Protein AF-A0A524DL53-F1 (afdb_monomer_lite)

Foldseek 3Di:
DQDWDFPDDDPFFTWTDGPDWKTKTWGPQPHDPVVQVVVLVVLVVVVVVDVPDWDWDDWDDDPNIIITMTTDD

Radius of gyration: 11.99 Å; chains: 1; bounding box: 29×20×32 Å

pLDDT: mean 94.1, std 8.41, range [43.47, 98.38]

Sequence (73 aa):
MTHEKIVGIGRTAEIIRIGKDKVMKLSINSFQRDHVEYEYKLCKIIQEKLENVPQVFDLIEKNGRLGIVFEYI

Secondary structure (DSSP, 8-state):
---EEEEEE-SSEEEEEESSSEEEEEE-TTS-HHHHHHHHHHHHHHHHH-SSS--EEEEEEETTEEEEEEE--

Structure (mmCIF, N/CA/C/O backbone):
data_AF-A0A524DL53-F1
#
_entry.id   AF-A0A524DL53-F1
#
loop_
_atom_site.group_PDB
_atom_site.id
_atom_site.type_symbol
_atom_site.label_atom_id
_atom_site.label_alt_id
_atom_site.label_comp_id
_atom_site.label_asym_id
_atom_site.label_entity_id
_atom_site.label_seq_id
_atom_site.pdbx_PDB_ins_code
_atom_site.Cartn_x
_atom_site.Cartn_y
_atom_site.Cartn_z
_atom_site.occupancy
_atom_site.B_iso_or_equiv
_atom_site.auth_seq_id
_atom_site.auth_comp_id
_atom_site.auth_asym_id
_atom_site.auth_atom_id
_atom_site.pdbx_PDB_model_num
ATOM 1 N N . MET A 1 1 ? -17.068 6.957 14.115 1.00 43.47 1 MET A N 1
ATOM 2 C CA . MET A 1 1 ? -15.889 6.233 14.635 1.00 43.47 1 MET A CA 1
ATOM 3 C C . MET A 1 1 ? -15.438 5.250 13.570 1.00 43.47 1 MET A C 1
ATOM 5 O O . MET A 1 1 ? -16.126 4.263 13.325 1.00 43.47 1 MET A O 1
ATOM 9 N N . THR A 1 2 ? -14.366 5.567 12.855 1.00 56.16 2 THR A N 1
ATOM 10 C CA . THR A 1 2 ? -13.758 4.679 11.858 1.00 56.16 2 THR A CA 1
ATOM 11 C C . THR A 1 2 ? -13.146 3.501 12.609 1.00 56.16 2 THR A C 1
ATOM 13 O O . THR A 1 2 ? -12.129 3.652 13.275 1.00 56.16 2 THR A O 1
ATOM 16 N N . HIS A 1 3 ? -13.825 2.355 12.598 1.00 74.88 3 HIS A N 1
ATOM 17 C CA . HIS A 1 3 ? -13.318 1.149 13.244 1.00 74.88 3 HIS A CA 1
ATOM 18 C C . HIS A 1 3 ? -12.248 0.550 12.340 1.00 74.88 3 HIS A C 1
ATOM 20 O O . HIS A 1 3 ? -12.556 0.083 11.243 1.00 74.88 3 HIS A O 1
ATOM 26 N N . GLU A 1 4 ? -11.001 0.591 12.794 1.00 91.25 4 GLU A N 1
ATOM 27 C CA . GLU A 1 4 ? -9.933 -0.185 12.182 1.00 91.25 4 GLU A CA 1
ATOM 28 C C . GLU A 1 4 ? -10.142 -1.658 12.528 1.00 91.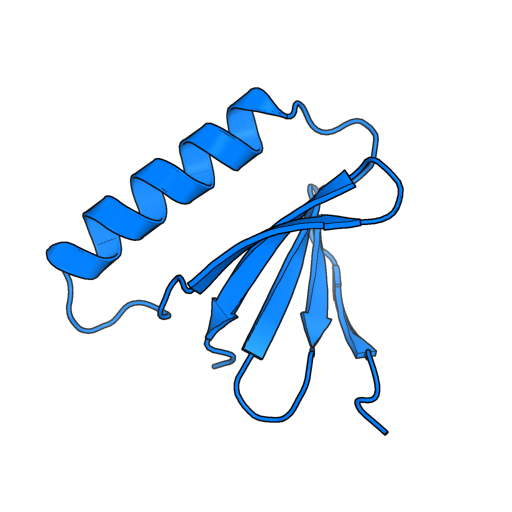25 4 GLU A C 1
ATOM 30 O O . GLU A 1 4 ? -10.288 -2.021 13.696 1.00 91.25 4 GLU A O 1
ATOM 35 N N . LYS A 1 5 ? -10.181 -2.514 11.508 1.00 95.12 5 LYS A N 1
ATOM 36 C CA . LYS A 1 5 ? -10.338 -3.959 11.692 1.00 95.12 5 LYS A CA 1
ATOM 37 C C . LYS A 1 5 ? -9.345 -4.693 10.812 1.00 95.12 5 LYS A C 1
ATOM 39 O O . LYS A 1 5 ? -9.353 -4.503 9.599 1.00 95.12 5 LYS A O 1
ATOM 44 N N . ILE A 1 6 ? -8.531 -5.564 11.403 1.00 96.31 6 ILE A N 1
ATOM 45 C CA . ILE A 1 6 ? -7.710 -6.496 10.626 1.00 96.31 6 ILE A CA 1
ATOM 46 C C . ILE A 1 6 ? -8.655 -7.455 9.895 1.00 96.31 6 ILE A C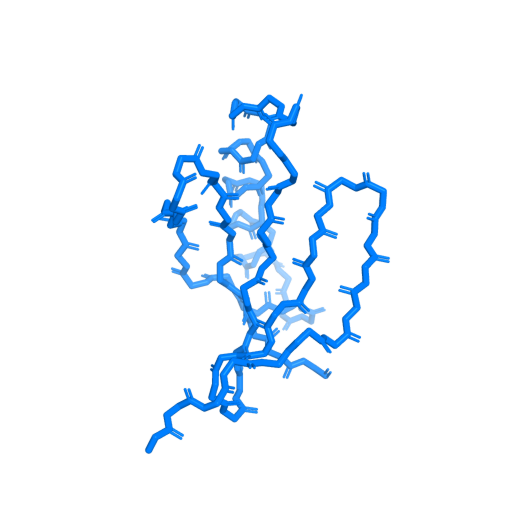 1
ATOM 48 O O . ILE A 1 6 ? -9.483 -8.123 10.515 1.00 96.31 6 ILE A O 1
ATOM 52 N N . VAL A 1 7 ? -8.552 -7.481 8.570 1.00 97.00 7 VAL A N 1
ATOM 53 C CA . VAL A 1 7 ? -9.342 -8.346 7.679 1.00 97.00 7 VAL A CA 1
ATOM 54 C C . VAL A 1 7 ? -8.481 -9.386 6.966 1.00 97.00 7 VAL A C 1
ATOM 56 O O . VAL A 1 7 ? -9.015 -10.312 6.367 1.00 97.00 7 VAL A O 1
ATOM 59 N N . GLY A 1 8 ? -7.157 -9.275 7.069 1.00 96.88 8 GLY A N 1
ATOM 60 C CA . GLY A 1 8 ? -6.223 -10.260 6.544 1.00 96.88 8 GLY A CA 1
ATOM 61 C C . GLY A 1 8 ? -4.825 -10.066 7.112 1.00 96.88 8 GLY A C 1
ATOM 62 O O . GLY A 1 8 ? -4.446 -8.963 7.501 1.00 96.88 8 GLY A O 1
ATOM 63 N N . ILE A 1 9 ? -4.055 -11.148 7.155 1.00 96.81 9 ILE A N 1
ATOM 64 C CA . ILE A 1 9 ? -2.651 -11.143 7.564 1.00 96.81 9 ILE A CA 1
ATOM 65 C C . ILE A 1 9 ? -1.878 -11.907 6.498 1.00 96.81 9 ILE A C 1
ATOM 67 O O . ILE A 1 9 ? -2.177 -13.064 6.209 1.00 96.81 9 ILE A O 1
ATOM 71 N N . GLY A 1 10 ? -0.907 -11.240 5.890 1.00 94.38 10 GLY A N 1
ATOM 72 C CA . GLY A 1 10 ? 0.036 -11.840 4.961 1.00 94.38 10 GLY A CA 1
ATOM 73 C C . GLY A 1 10 ? 1.416 -11.989 5.589 1.00 94.38 10 GLY A C 1
ATOM 74 O O . GLY A 1 10 ? 1.686 -11.517 6.690 1.00 94.38 10 GLY A O 1
ATOM 75 N N . ARG A 1 11 ? 2.336 -12.598 4.838 1.00 94.50 11 ARG A N 1
ATOM 76 C CA . ARG A 1 11 ? 3.736 -12.763 5.263 1.00 94.50 11 ARG A CA 1
ATOM 77 C C . ARG A 1 11 ? 4.444 -11.428 5.533 1.00 94.50 11 ARG A C 1
ATOM 79 O O . ARG A 1 11 ? 5.348 -11.3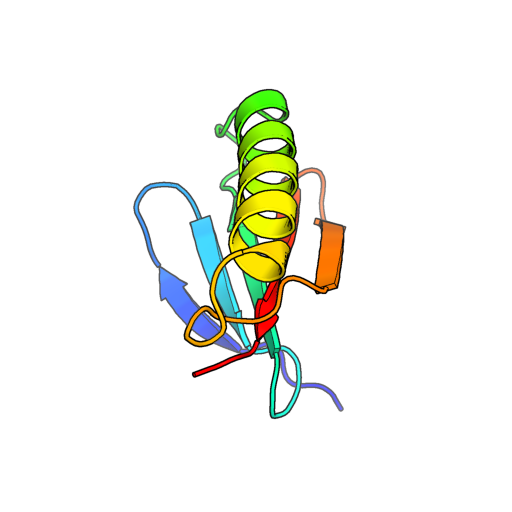77 6.356 1.00 94.50 11 ARG A O 1
ATOM 86 N N . THR A 1 12 ? 4.087 -10.378 4.795 1.00 95.69 12 THR A N 1
ATOM 87 C CA . THR A 1 12 ? 4.815 -9.097 4.790 1.00 95.69 12 THR A CA 1
ATOM 88 C C . THR A 1 12 ? 4.004 -7.925 5.331 1.00 95.69 12 THR A C 1
ATOM 90 O O . THR A 1 12 ? 4.578 -6.870 5.593 1.00 95.69 12 THR A O 1
ATOM 93 N N . ALA A 1 13 ? 2.689 -8.076 5.492 1.00 97.12 13 ALA A N 1
ATOM 94 C CA . ALA A 1 13 ? 1.802 -6.988 5.880 1.00 97.12 13 ALA A CA 1
ATOM 95 C C . ALA A 1 13 ? 0.502 -7.499 6.505 1.00 97.12 13 ALA A C 1
ATOM 97 O O . ALA A 1 13 ? 0.038 -8.599 6.204 1.00 97.12 13 ALA A O 1
ATOM 98 N N . GLU A 1 14 ? -0.116 -6.648 7.311 1.00 97.06 14 GLU A N 1
ATOM 99 C CA . GLU A 1 14 ? -1.494 -6.798 7.778 1.00 97.06 14 GLU A CA 1
ATOM 100 C C . GLU A 1 14 ? -2.408 -5.950 6.886 1.00 97.06 14 GLU A C 1
ATOM 102 O O . GLU A 1 14 ? -2.031 -4.851 6.474 1.00 97.06 14 GLU A O 1
ATOM 107 N N . ILE A 1 15 ? -3.610 -6.441 6.590 1.00 97.62 15 ILE A N 1
ATOM 108 C CA . ILE A 1 15 ? -4.636 -5.700 5.854 1.00 97.62 15 ILE A CA 1
ATOM 109 C C . ILE A 1 15 ? -5.668 -5.201 6.855 1.00 97.62 15 ILE A C 1
ATOM 111 O O . ILE A 1 15 ? -6.375 -5.988 7.488 1.00 97.62 15 ILE A O 1
ATOM 115 N N . ILE A 1 16 ? -5.745 -3.883 7.002 1.00 97.44 16 ILE A N 1
ATOM 116 C CA . ILE A 1 16 ? -6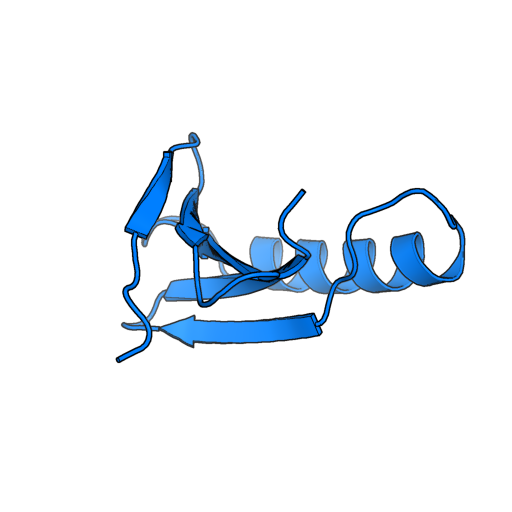.582 -3.207 7.990 1.00 97.44 16 ILE A CA 1
ATOM 117 C C . ILE A 1 16 ? -7.661 -2.428 7.246 1.00 97.44 16 ILE A C 1
ATOM 119 O O . ILE A 1 16 ? -7.360 -1.481 6.525 1.00 97.44 16 ILE A O 1
ATOM 123 N N . ARG A 1 17 ? -8.929 -2.796 7.423 1.00 96.75 17 ARG A N 1
ATOM 124 C CA . ARG A 1 17 ? -10.058 -2.044 6.868 1.00 96.75 17 ARG A CA 1
ATOM 125 C C . ARG A 1 17 ? -10.165 -0.687 7.553 1.00 96.75 17 ARG A C 1
ATOM 127 O O . ARG A 1 17 ? -10.213 -0.625 8.781 1.00 96.75 17 ARG A O 1
ATOM 134 N N . ILE A 1 18 ? -10.223 0.374 6.751 1.00 94.69 18 ILE A N 1
ATOM 135 C CA . ILE A 1 18 ? -10.322 1.766 7.193 1.00 94.69 18 ILE A CA 1
ATOM 136 C C . ILE A 1 18 ? -11.519 2.436 6.513 1.00 94.69 18 ILE A C 1
ATOM 138 O O . ILE A 1 18 ? -11.435 2.981 5.420 1.00 94.69 18 ILE A O 1
ATOM 142 N N . GLY A 1 19 ? -12.677 2.384 7.169 1.00 90.38 19 GLY A N 1
ATOM 143 C CA . GLY A 1 19 ? -13.930 2.870 6.585 1.00 90.38 19 GLY A CA 1
ATOM 144 C C . GLY A 1 19 ? -14.643 1.810 5.740 1.00 90.38 19 GLY A C 1
ATOM 145 O O . GLY A 1 19 ? -14.534 0.609 6.001 1.00 90.38 19 GLY A O 1
ATOM 146 N N . LYS A 1 20 ? -15.460 2.250 4.776 1.00 89.06 20 LYS A N 1
ATOM 147 C CA . LYS A 1 20 ? -16.341 1.347 4.014 1.00 89.06 20 LYS A CA 1
ATOM 148 C C . LYS A 1 20 ? -15.651 0.733 2.798 1.00 89.06 20 LYS A C 1
ATOM 150 O O . LYS A 1 20 ? -15.881 -0.443 2.538 1.00 89.06 20 LYS A O 1
ATOM 155 N N . ASP A 1 21 ? -14.810 1.510 2.137 1.00 95.44 21 ASP A N 1
ATOM 156 C CA . ASP A 1 21 ? -14.316 1.341 0.768 1.00 95.44 21 ASP A CA 1
ATOM 157 C C . ASP A 1 21 ? -12.783 1.293 0.682 1.00 95.44 21 ASP A C 1
ATOM 159 O O . ASP A 1 21 ? -12.229 1.261 -0.410 1.00 95.44 21 ASP A O 1
ATOM 163 N N . LYS A 1 22 ? -12.080 1.299 1.823 1.00 97.25 22 LYS A N 1
ATOM 164 C CA . LYS A 1 22 ? -10.615 1.349 1.859 1.00 97.25 22 LYS A CA 1
ATOM 165 C C . LYS A 1 22 ? -10.004 0.351 2.828 1.00 97.25 22 LYS A C 1
ATOM 167 O O . LYS A 1 22 ? -10.556 0.046 3.892 1.00 97.25 22 LYS A O 1
ATOM 172 N N . VAL A 1 23 ? -8.809 -0.102 2.473 1.00 97.81 23 VAL A N 1
ATOM 173 C CA . VAL A 1 23 ? -7.901 -0.861 3.333 1.00 97.81 23 VAL A CA 1
ATOM 174 C C . VAL A 1 23 ? -6.526 -0.217 3.352 1.00 97.81 23 VAL A C 1
ATOM 176 O O . VAL A 1 23 ? -6.041 0.293 2.351 1.00 97.81 23 VAL A O 1
ATOM 179 N N . MET A 1 24 ? -5.875 -0.282 4.504 1.00 97.75 24 MET A N 1
ATOM 180 C CA . MET A 1 24 ? -4.457 -0.014 4.668 1.00 97.75 24 MET A CA 1
ATOM 181 C C . MET A 1 24 ? -3.725 -1.355 4.709 1.00 97.75 24 MET A C 1
ATOM 183 O O . MET A 1 24 ? -3.926 -2.150 5.629 1.00 97.75 24 MET A O 1
ATOM 187 N N . LYS A 1 25 ? -2.854 -1.592 3.731 1.00 97.81 25 LYS A N 1
ATOM 188 C CA . LYS A 1 25 ? -1.867 -2.672 3.769 1.00 97.81 25 LYS A CA 1
ATOM 189 C C . LYS A 1 25 ? -0.643 -2.163 4.523 1.00 97.81 25 LYS A C 1
ATOM 191 O O . LYS A 1 25 ? 0.140 -1.408 3.959 1.00 97.81 25 LYS A O 1
ATOM 196 N N . LEU A 1 26 ? -0.495 -2.542 5.790 1.00 97.75 26 LEU A N 1
ATOM 197 C CA . LEU A 1 26 ? 0.561 -2.051 6.678 1.00 97.75 26 LEU A CA 1
ATOM 198 C C . LEU A 1 26 ? 1.700 -3.072 6.782 1.00 97.75 26 LEU A C 1
ATOM 200 O O . LEU A 1 26 ? 1.503 -4.163 7.326 1.00 97.75 26 LEU A O 1
ATOM 204 N N . SER A 1 27 ? 2.895 -2.736 6.289 1.00 97.00 27 SER A N 1
ATOM 205 C CA . SER A 1 27 ? 4.043 -3.652 6.281 1.00 97.00 27 SER A CA 1
ATOM 206 C C . SER A 1 27 ? 4.489 -3.995 7.700 1.00 97.00 27 SER A C 1
ATOM 208 O O . SER A 1 27 ? 4.398 -3.154 8.587 1.00 97.00 27 SER A O 1
ATOM 210 N N . ILE A 1 28 ? 4.966 -5.210 7.965 1.00 94.25 28 ILE A N 1
ATOM 211 C CA . ILE A 1 28 ? 5.551 -5.551 9.277 1.00 94.25 28 ILE A CA 1
ATOM 212 C C . ILE A 1 28 ? 6.854 -4.766 9.524 1.00 94.25 28 ILE A C 1
ATOM 214 O O . ILE A 1 28 ? 7.494 -4.327 8.571 1.00 94.25 28 ILE A O 1
ATOM 218 N N . ASN A 1 29 ? 7.271 -4.603 10.786 1.00 85.56 29 ASN A N 1
ATOM 219 C CA . ASN A 1 29 ? 8.427 -3.763 11.160 1.00 85.56 29 ASN A CA 1
ATOM 220 C C . ASN A 1 29 ? 9.742 -4.137 10.462 1.00 85.56 29 ASN A C 1
ATOM 222 O O . ASN A 1 29 ? 10.558 -3.269 10.181 1.00 85.56 29 ASN A O 1
ATOM 226 N N . SER A 1 30 ? 9.970 -5.426 10.215 1.00 85.00 30 SER A N 1
ATOM 227 C CA . SER A 1 30 ? 11.192 -5.919 9.573 1.00 85.00 30 SER A CA 1
ATOM 228 C C . SER A 1 30 ? 11.177 -5.782 8.050 1.00 85.00 30 SER A C 1
ATOM 230 O O . SER A 1 30 ? 12.164 -6.123 7.398 1.00 85.00 30 SER A O 1
ATOM 232 N N . PHE A 1 31 ? 10.065 -5.327 7.466 1.00 88.62 31 PHE A N 1
ATOM 233 C CA . PHE A 1 31 ? 9.952 -5.183 6.027 1.00 88.62 31 PHE A CA 1
ATOM 234 C C . PHE A 1 31 ? 10.619 -3.886 5.567 1.00 88.62 31 PHE A C 1
ATOM 236 O O . PHE A 1 31 ? 10.392 -2.814 6.126 1.00 88.62 31 PHE A O 1
ATOM 243 N N . GLN A 1 32 ? 11.467 -3.996 4.548 1.00 91.38 32 GLN A N 1
ATOM 244 C CA . GLN A 1 32 ? 12.278 -2.883 4.068 1.00 91.38 32 GLN A CA 1
ATOM 245 C C . GLN A 1 32 ? 11.406 -1.792 3.435 1.00 91.38 32 GLN A C 1
ATOM 247 O O . GLN A 1 32 ? 10.552 -2.074 2.594 1.00 91.38 32 GLN A O 1
ATOM 252 N N . ARG A 1 33 ? 11.652 -0.537 3.823 1.00 94.38 33 ARG A N 1
ATOM 253 C CA . ARG A 1 33 ? 10.864 0.629 3.390 1.00 94.38 33 ARG A CA 1
ATOM 254 C C . ARG A 1 33 ? 10.886 0.812 1.874 1.00 94.38 33 ARG A C 1
ATOM 256 O O . ARG A 1 33 ? 9.824 0.938 1.271 1.00 94.38 33 ARG A O 1
ATOM 263 N N . ASP A 1 34 ? 12.062 0.687 1.264 1.00 96.25 34 ASP A N 1
ATOM 264 C CA . ASP A 1 34 ? 12.264 0.826 -0.182 1.00 96.25 34 ASP A CA 1
ATOM 265 C C . ASP A 1 34 ? 11.382 -0.133 -0.995 1.00 96.25 34 ASP A C 1
ATOM 267 O O . ASP A 1 34 ? 10.893 0.223 -2.066 1.00 96.25 34 ASP A O 1
ATOM 271 N N . HIS A 1 35 ? 11.106 -1.333 -0.470 1.00 96.12 35 HIS A N 1
ATOM 272 C CA . HIS A 1 35 ? 10.204 -2.282 -1.121 1.00 96.12 35 HIS A CA 1
ATOM 273 C C . HIS A 1 35 ? 8.747 -1.803 -1.108 1.00 96.12 35 HIS A C 1
ATOM 275 O O . HIS A 1 35 ? 8.038 -2.013 -2.089 1.00 96.12 35 HIS A O 1
ATOM 281 N N . VAL A 1 36 ? 8.296 -1.155 -0.028 1.00 97.06 36 VAL A N 1
ATOM 282 C CA . VAL A 1 36 ? 6.934 -0.601 0.069 1.00 97.06 36 VAL A CA 1
ATOM 283 C C . VAL A 1 36 ? 6.787 0.617 -0.840 1.00 97.06 36 VAL A C 1
ATOM 285 O O . VAL A 1 36 ? 5.792 0.742 -1.549 1.00 97.06 36 VAL A O 1
ATOM 288 N N . GLU A 1 37 ? 7.793 1.490 -0.881 1.00 97.81 37 GLU A N 1
ATOM 289 C CA . GLU A 1 37 ? 7.808 2.645 -1.785 1.00 97.81 37 GLU A CA 1
ATOM 290 C C . GLU A 1 37 ? 7.830 2.224 -3.257 1.00 97.81 37 GLU A C 1
ATOM 292 O O . GLU A 1 37 ? 7.140 2.811 -4.095 1.00 97.81 37 GLU A O 1
ATOM 297 N N . TYR A 1 38 ? 8.614 1.193 -3.579 1.00 97.81 38 TYR A N 1
ATOM 298 C CA . TYR A 1 38 ? 8.642 0.603 -4.910 1.00 97.81 38 TYR A CA 1
ATOM 299 C C . TYR A 1 38 ? 7.292 -0.022 -5.279 1.00 97.81 38 TYR A C 1
ATOM 301 O O . TYR A 1 38 ? 6.790 0.231 -6.375 1.00 97.81 38 TYR A O 1
ATOM 309 N N . GLU A 1 39 ? 6.670 -0.771 -4.360 1.00 97.38 39 GLU A N 1
ATOM 310 C CA . GLU A 1 39 ? 5.326 -1.327 -4.551 1.00 97.38 39 GLU A CA 1
ATOM 311 C C . GLU A 1 39 ? 4.306 -0.216 -4.824 1.00 97.38 39 GLU A C 1
ATOM 313 O O . GLU A 1 39 ? 3.574 -0.295 -5.806 1.00 97.38 39 GLU A O 1
ATOM 318 N N . TYR A 1 40 ? 4.307 0.859 -4.032 1.00 98.38 40 TYR A N 1
ATOM 319 C CA . TYR A 1 40 ? 3.413 1.998 -4.240 1.00 98.38 40 TYR A CA 1
ATOM 320 C C . TYR A 1 40 ? 3.559 2.601 -5.643 1.00 98.38 40 TYR A C 1
ATOM 322 O O . TYR A 1 40 ? 2.566 2.765 -6.355 1.00 98.38 40 TYR A O 1
ATOM 330 N N . LYS A 1 41 ? 4.798 2.873 -6.078 1.00 98.31 41 LYS A N 1
ATOM 331 C CA . LYS A 1 41 ? 5.082 3.414 -7.418 1.00 98.31 41 LYS A CA 1
ATOM 332 C C . LYS A 1 41 ? 4.598 2.473 -8.521 1.00 98.31 41 LYS A C 1
ATOM 334 O O . LYS A 1 41 ? 3.936 2.925 -9.455 1.00 98.31 41 LYS A O 1
ATOM 339 N N . LEU A 1 42 ? 4.892 1.176 -8.409 1.00 98.00 42 LEU A N 1
ATOM 340 C CA . LEU A 1 42 ? 4.418 0.175 -9.365 1.00 98.00 42 LEU A CA 1
ATOM 341 C C . LEU A 1 42 ? 2.892 0.132 -9.425 1.00 98.00 42 LEU A C 1
ATOM 343 O O . LEU A 1 42 ? 2.328 0.156 -10.516 1.00 98.00 42 LEU A O 1
ATOM 347 N N . CYS A 1 43 ? 2.218 0.103 -8.278 1.00 97.56 43 CYS A N 1
ATOM 348 C CA . CYS A 1 43 ? 0.764 0.050 -8.220 1.00 97.56 43 CYS A CA 1
ATOM 349 C C . CYS A 1 43 ? 0.123 1.300 -8.844 1.00 97.56 43 CYS A C 1
ATOM 351 O O . CYS A 1 43 ? -0.841 1.151 -9.591 1.00 97.56 43 CYS A O 1
ATOM 353 N N . LYS A 1 44 ? 0.677 2.508 -8.637 1.00 97.62 44 LYS A N 1
ATOM 354 C CA . LYS A 1 44 ? 0.205 3.731 -9.319 1.00 97.62 44 LYS A CA 1
ATOM 355 C C . LYS A 1 44 ? 0.326 3.625 -10.841 1.00 97.62 44 LYS A C 1
ATOM 357 O O . LYS A 1 44 ? -0.642 3.912 -11.537 1.00 97.62 44 LYS A O 1
ATOM 362 N N . ILE A 1 45 ? 1.464 3.142 -11.345 1.00 97.88 45 ILE A N 1
ATOM 363 C CA . ILE A 1 45 ? 1.681 2.928 -12.787 1.00 97.88 45 ILE A CA 1
ATOM 364 C C . ILE A 1 45 ? 0.705 1.883 -13.346 1.00 97.88 45 ILE A C 1
ATOM 366 O O . ILE A 1 45 ? 0.199 2.036 -14.455 1.00 97.88 45 ILE A O 1
ATOM 370 N N . ILE A 1 46 ? 0.454 0.800 -12.605 1.00 97.19 46 ILE A N 1
ATOM 371 C CA . ILE A 1 46 ? -0.467 -0.263 -13.026 1.00 97.19 46 ILE A CA 1
ATOM 372 C C . ILE A 1 46 ? -1.907 0.264 -13.087 1.00 97.19 46 ILE A C 1
ATOM 374 O O . ILE A 1 46 ? -2.592 0.010 -14.075 1.00 97.19 46 ILE A O 1
ATOM 378 N N . GLN A 1 47 ? -2.338 1.035 -12.084 1.00 96.81 47 GLN A N 1
ATOM 379 C CA . GLN A 1 47 ? -3.652 1.690 -12.042 1.00 96.81 47 GLN A CA 1
ATOM 380 C C . GLN A 1 47 ? -3.909 2.580 -13.267 1.00 96.81 47 GLN A C 1
ATOM 382 O O . GLN A 1 47 ? -5.035 2.655 -13.743 1.00 96.81 47 GLN A O 1
ATOM 387 N N . GLU A 1 48 ? -2.890 3.267 -13.785 1.00 96.00 48 GLU A N 1
ATOM 388 C CA . GLU A 1 48 ? -3.038 4.127 -14.969 1.00 96.00 48 GLU A CA 1
ATOM 389 C C . GLU A 1 48 ? -3.227 3.329 -16.268 1.00 96.00 48 GLU A C 1
ATOM 391 O O . GLU A 1 48 ? -3.672 3.879 -17.273 1.00 96.00 48 GLU A O 1
ATOM 396 N N . LYS A 1 49 ? -2.865 2.041 -16.265 1.00 96.75 49 LYS A N 1
ATOM 397 C CA . LYS A 1 49 ? -2.846 1.188 -17.461 1.00 96.75 49 LYS A CA 1
ATOM 398 C C . LYS A 1 49 ? -3.954 0.145 -17.494 1.00 96.75 49 LYS A C 1
ATOM 400 O O . LYS A 1 49 ? -4.252 -0.360 -18.572 1.00 96.75 49 LYS A O 1
ATOM 405 N N . LEU A 1 50 ? -4.508 -0.224 -16.342 1.00 96.62 50 LEU A N 1
ATOM 406 C CA . LEU A 1 50 ? -5.500 -1.286 -16.210 1.00 96.62 50 LEU A CA 1
ATOM 407 C C . LEU A 1 50 ? -6.727 -0.764 -15.466 1.00 96.62 50 LEU A C 1
ATOM 409 O O . LEU A 1 50 ? -6.607 -0.215 -14.379 1.00 96.62 50 LEU A O 1
ATOM 413 N N . GLU A 1 51 ? -7.911 -1.009 -16.022 1.00 90.88 51 GLU A N 1
ATOM 414 C CA . GLU A 1 51 ? -9.180 -0.580 -15.416 1.00 90.88 51 GLU A CA 1
ATOM 415 C C . GLU A 1 51 ? -9.645 -1.509 -14.280 1.00 90.88 51 GLU A C 1
ATOM 417 O O . GLU A 1 51 ? -10.383 -1.089 -13.397 1.00 90.88 51 GLU A O 1
ATOM 422 N N . ASN A 1 52 ? -9.190 -2.768 -14.273 1.00 93.25 52 ASN A N 1
ATOM 423 C CA . ASN A 1 52 ? -9.644 -3.811 -13.343 1.00 93.25 52 ASN A CA 1
ATOM 424 C C . ASN A 1 52 ? -8.618 -4.107 -12.239 1.00 93.25 52 ASN A C 1
ATOM 426 O O . ASN A 1 52 ? -8.258 -5.263 -12.005 1.00 93.25 52 ASN A O 1
ATOM 430 N N . VAL A 1 53 ? -8.108 -3.067 -11.583 1.00 95.62 53 VAL A N 1
ATOM 431 C CA . VAL A 1 53 ? -7.219 -3.195 -10.419 1.00 95.62 53 VAL A CA 1
ATOM 432 C C . VAL A 1 53 ? -7.726 -2.318 -9.274 1.00 95.62 53 VAL A C 1
ATOM 434 O O . VAL A 1 53 ? -8.333 -1.284 -9.547 1.00 95.62 53 VAL A O 1
ATOM 437 N N . PRO A 1 54 ? -7.475 -2.685 -8.003 1.00 95.94 54 PRO A N 1
ATOM 438 C CA . PRO A 1 54 ? -7.858 -1.839 -6.877 1.00 95.94 54 PRO A CA 1
ATOM 439 C C . PRO A 1 54 ? -7.222 -0.453 -6.985 1.00 95.94 54 PRO A C 1
ATOM 441 O O . PRO A 1 54 ? -6.020 -0.346 -7.256 1.00 95.94 54 PRO A O 1
ATOM 444 N N . GLN A 1 55 ? -7.995 0.604 -6.720 1.00 96.94 55 GLN A N 1
ATOM 445 C CA . GLN A 1 55 ? -7.425 1.951 -6.687 1.00 96.94 55 GLN A CA 1
ATOM 446 C C . GLN A 1 55 ? -6.374 2.100 -5.584 1.00 96.94 55 GLN A C 1
ATOM 448 O O . GLN A 1 55 ? -6.522 1.591 -4.473 1.00 96.94 55 GLN A O 1
ATOM 453 N N . VAL A 1 56 ? -5.316 2.845 -5.895 1.00 97.62 56 VAL A N 1
ATOM 454 C CA . VAL A 1 56 ? -4.181 3.143 -5.021 1.00 97.62 56 VAL A CA 1
ATOM 455 C C . VAL A 1 56 ? -4.251 4.614 -4.636 1.00 97.62 56 VAL A C 1
ATOM 457 O O . VAL A 1 56 ? -4.041 5.512 -5.464 1.00 97.62 56 VAL A O 1
ATOM 460 N N . PHE A 1 57 ? -4.549 4.863 -3.367 1.00 97.38 57 PHE A N 1
ATOM 461 C CA . PHE A 1 57 ? -4.823 6.206 -2.877 1.00 97.38 57 PHE A CA 1
ATOM 462 C C . PHE A 1 57 ? -3.566 6.907 -2.380 1.00 97.38 57 PHE A C 1
ATOM 464 O O . PHE A 1 57 ? -3.270 7.997 -2.860 1.00 97.38 57 PHE A O 1
ATOM 471 N N . ASP A 1 58 ? -2.847 6.303 -1.431 1.00 97.88 58 ASP A N 1
ATOM 472 C CA . ASP A 1 58 ? -1.766 6.994 -0.723 1.00 97.88 58 ASP A CA 1
ATOM 473 C C . ASP A 1 58 ? -0.722 6.034 -0.134 1.00 97.88 58 ASP A C 1
ATOM 475 O O . ASP A 1 58 ? -1.017 4.862 0.124 1.00 97.88 58 ASP A O 1
ATOM 479 N N . LEU A 1 59 ? 0.478 6.557 0.117 1.00 98.12 59 LEU A N 1
ATOM 480 C CA . LEU A 1 59 ? 1.539 5.920 0.893 1.00 98.12 59 LEU A CA 1
ATOM 481 C C . LEU A 1 59 ? 1.610 6.611 2.257 1.00 98.12 59 LEU A C 1
ATOM 483 O O . LEU A 1 59 ? 1.857 7.809 2.345 1.00 98.12 59 LEU A O 1
ATOM 487 N N . ILE A 1 60 ? 1.422 5.851 3.328 1.00 97.19 60 ILE A N 1
ATOM 488 C CA . ILE A 1 60 ? 1.324 6.382 4.687 1.00 97.19 60 ILE A CA 1
ATOM 489 C C . ILE A 1 60 ? 2.339 5.735 5.620 1.00 97.19 60 ILE A C 1
ATOM 491 O O . ILE A 1 60 ? 2.805 4.619 5.394 1.00 97.19 60 ILE A O 1
ATOM 495 N N . GLU A 1 61 ? 2.638 6.422 6.716 1.00 96.19 61 GLU A N 1
ATOM 496 C CA . GLU A 1 61 ? 3.427 5.883 7.814 1.00 96.19 61 GLU A CA 1
ATOM 497 C C . GLU A 1 61 ? 2.588 5.837 9.089 1.00 96.19 61 GLU A C 1
ATOM 499 O O . GLU A 1 61 ? 1.955 6.819 9.477 1.00 96.19 61 GLU A O 1
ATOM 504 N N . LYS A 1 62 ? 2.588 4.683 9.758 1.00 93.69 62 LYS A N 1
ATOM 505 C CA . LYS A 1 62 ? 1.889 4.479 11.025 1.00 93.69 62 LYS A CA 1
ATOM 506 C C . LYS A 1 62 ? 2.776 3.697 11.979 1.00 93.69 62 LYS A C 1
ATOM 508 O O . LYS A 1 62 ? 3.153 2.565 11.694 1.00 93.69 62 LYS A O 1
ATOM 513 N N . ASN A 1 63 ? 3.089 4.287 13.133 1.00 92.06 63 ASN A N 1
ATOM 514 C CA . ASN A 1 63 ? 3.936 3.674 14.164 1.00 92.06 63 ASN A CA 1
ATOM 515 C C . ASN A 1 63 ? 5.297 3.183 13.620 1.00 92.06 63 ASN A C 1
ATOM 517 O O . ASN A 1 63 ? 5.740 2.088 13.959 1.00 92.06 63 ASN A O 1
ATOM 521 N N . GLY A 1 64 ? 5.932 3.958 12.731 1.00 93.31 64 GLY A N 1
ATOM 522 C CA . GLY A 1 64 ? 7.221 3.610 12.113 1.00 93.31 64 GLY A CA 1
ATOM 523 C C . GLY A 1 64 ? 7.149 2.574 10.982 1.00 93.31 64 GLY A C 1
ATOM 524 O O . GLY A 1 64 ? 8.180 2.198 10.425 1.00 93.31 64 GLY A O 1
ATOM 525 N N . ARG A 1 65 ? 5.946 2.098 10.638 1.00 95.19 65 ARG A N 1
ATOM 526 C CA . ARG A 1 65 ? 5.691 1.134 9.560 1.00 95.19 65 ARG A CA 1
ATOM 527 C C . ARG A 1 65 ? 5.112 1.861 8.356 1.00 95.19 65 ARG A C 1
ATOM 529 O O . ARG A 1 65 ? 4.168 2.636 8.511 1.00 95.19 65 A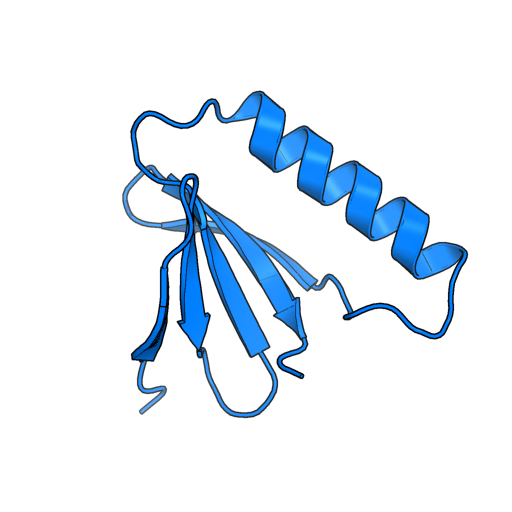RG A O 1
ATOM 536 N N . LEU A 1 66 ? 5.630 1.576 7.165 1.00 97.50 66 LEU A N 1
ATOM 537 C CA . LEU A 1 66 ? 5.005 2.047 5.934 1.00 97.50 66 LEU A CA 1
ATOM 538 C C . LEU A 1 66 ? 3.780 1.200 5.593 1.00 97.50 66 LEU A C 1
ATOM 540 O O . LEU A 1 66 ? 3.725 -0.005 5.842 1.00 97.50 66 LEU A O 1
ATOM 544 N N . GLY A 1 67 ? 2.785 1.834 4.998 1.00 97.50 67 GLY A N 1
ATOM 545 C CA . GLY A 1 67 ? 1.616 1.162 4.470 1.00 97.50 67 GLY A CA 1
ATOM 546 C C . GLY A 1 67 ? 1.073 1.868 3.245 1.00 97.50 67 GLY A C 1
ATOM 547 O O . GLY A 1 67 ? 1.337 3.044 3.023 1.00 97.50 67 GLY A O 1
ATOM 548 N N . ILE A 1 68 ? 0.307 1.140 2.447 1.00 98.38 68 ILE A N 1
ATOM 549 C CA . ILE A 1 68 ? -0.333 1.677 1.247 1.00 98.38 68 ILE A CA 1
ATOM 550 C C . ILE A 1 68 ? -1.843 1.583 1.434 1.00 98.38 68 ILE A C 1
ATOM 552 O O . ILE A 1 68 ? -2.360 0.555 1.888 1.00 98.38 68 ILE A O 1
ATOM 556 N N . VAL A 1 69 ? -2.546 2.663 1.108 1.00 98.25 69 VAL A N 1
ATOM 557 C CA . VAL A 1 69 ? -4.006 2.718 1.138 1.00 98.25 69 VAL A CA 1
ATOM 558 C C . VAL A 1 69 ? -4.550 2.319 -0.226 1.00 98.25 69 VAL A C 1
ATOM 560 O O . VAL A 1 69 ? -4.270 2.974 -1.230 1.00 98.25 69 VAL A O 1
ATOM 563 N N . PHE A 1 70 ? -5.362 1.270 -0.235 1.00 98.06 70 PHE A N 1
ATOM 564 C CA . PHE A 1 70 ? -6.033 0.747 -1.417 1.00 98.06 70 PHE A CA 1
ATOM 565 C C . PHE A 1 70 ? -7.550 0.784 -1.259 1.00 98.06 70 PHE A C 1
ATOM 567 O O . PHE A 1 70 ? -8.080 0.891 -0.149 1.00 98.06 70 PHE A O 1
ATOM 574 N N . GLU A 1 71 ? -8.239 0.646 -2.383 1.00 97.19 71 GLU A N 1
ATOM 575 C CA . GLU A 1 71 ? -9.649 0.280 -2.438 1.00 97.19 71 GLU A CA 1
ATOM 576 C C . GLU A 1 71 ? -9.877 -1.085 -1.786 1.00 97.19 71 GLU A C 1
ATOM 578 O O . GLU A 1 71 ? -9.071 -2.010 -1.921 1.00 97.19 71 GLU A O 1
ATOM 583 N N . TYR A 1 72 ? -10.972 -1.198 -1.041 1.00 95.94 72 TYR A N 1
ATOM 584 C CA . TYR A 1 72 ? -11.410 -2.456 -0.461 1.00 95.94 72 TYR A CA 1
ATOM 585 C C . TYR A 1 72 ? -12.396 -3.151 -1.396 1.00 95.94 72 TYR A C 1
ATOM 587 O O . TYR A 1 72 ? -13.485 -2.626 -1.633 1.00 95.94 72 TYR A O 1
ATOM 595 N N . ILE A 1 73 ? -12.003 -4.334 -1.869 1.00 89.00 73 ILE A N 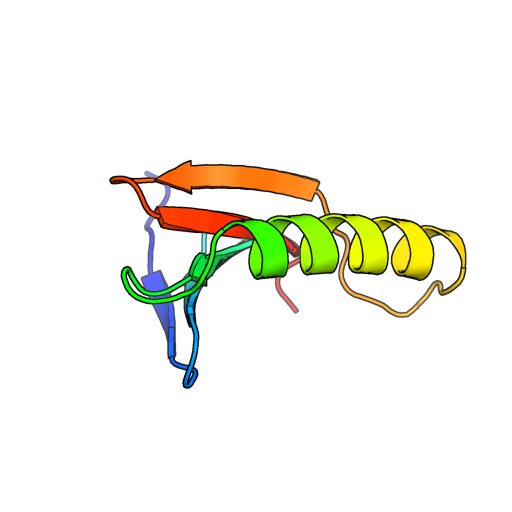1
ATOM 596 C CA . ILE A 1 73 ? -12.791 -5.225 -2.731 1.00 89.00 73 ILE A CA 1
ATOM 597 C C . ILE A 1 73 ? -13.439 -6.363 -1.940 1.00 89.00 73 ILE A C 1
ATOM 599 O O . ILE A 1 73 ? -12.838 -6.815 -0.934 1.00 89.00 73 ILE A O 1
#